Protein AF-A0A6A5HKH2-F1 (afdb_monomer_lite)

Secondary structure (DSSP, 8-state):
-PPPHHHHHHHHHHHHHHH-SS-SS-HHHHHHHHHHHHHHHTTPPPPPSS-SS-HHHHHHHHHHHH-S-TTS-GGGTS-EEPPPSSHHHHHHHHHHHH-----EEEESSTT-S-EEEE-HHHHHHHHS-HHHHHHHHHHHHHHHHHHHHHHHTTSSEEPPPHHHHHHHHHHHT---------

Organism: Caenorhabditis remanei (NCBI:txid31234)

Radius of gyration: 22.79 Å; chains: 1; bounding box: 68×41×60 Å

pLDDT: mean 81.24, std 13.55, range [40.28, 97.25]

Structure (mmCIF, N/CA/C/O backbone):
data_AF-A0A6A5HKH2-F1
#
_entry.id   AF-A0A6A5HKH2-F1
#
loop_
_atom_site.group_PDB
_atom_site.id
_atom_site.type_symbol
_atom_site.label_atom_id
_atom_site.label_alt_id
_atom_site.label_comp_id
_atom_site.label_asym_id
_atom_site.label_entity_id
_atom_site.label_seq_id
_atom_site.pdbx_PDB_ins_code
_atom_site.Cartn_x
_atom_site.Cartn_y
_atom_site.Cartn_z
_atom_site.occupancy
_atom_site.B_iso_or_equiv
_atom_site.auth_seq_id
_atom_site.auth_comp_id
_atom_site.auth_asym_id
_atom_site.auth_atom_id
_atom_site.pdbx_PDB_model_num
ATOM 1 N N . MET A 1 1 ? 13.539 7.701 22.088 1.00 40.84 1 MET A N 1
ATOM 2 C CA . MET A 1 1 ? 14.810 6.952 22.005 1.00 40.84 1 MET A CA 1
ATOM 3 C C . MET A 1 1 ? 15.162 6.880 20.526 1.00 40.84 1 MET A C 1
ATOM 5 O O . MET A 1 1 ? 14.363 6.341 19.774 1.00 40.84 1 MET A O 1
ATOM 9 N N . PHE A 1 2 ? 16.228 7.550 20.080 1.00 47.19 2 PHE A N 1
ATOM 10 C CA . PHE A 1 2 ? 16.633 7.533 18.668 1.00 47.19 2 PHE A CA 1
ATOM 11 C C . PHE A 1 2 ? 17.412 6.243 18.395 1.00 47.19 2 PHE A C 1
ATOM 13 O O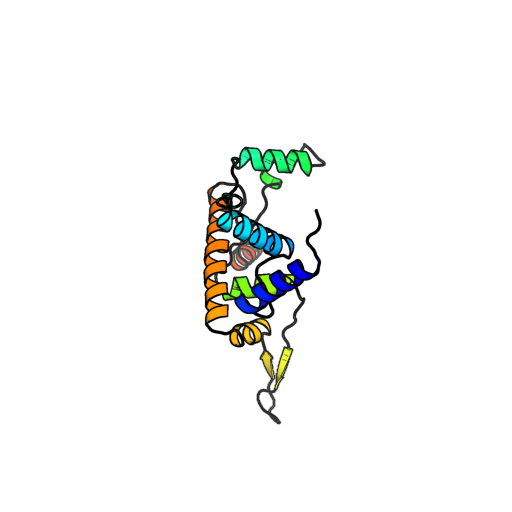 . PHE A 1 2 ? 18.302 5.901 19.171 1.00 47.19 2 PHE A O 1
ATOM 20 N N . ALA A 1 3 ? 17.057 5.518 17.334 1.00 55.75 3 ALA A N 1
ATOM 21 C CA . ALA A 1 3 ? 17.842 4.374 16.881 1.00 55.75 3 ALA A CA 1
ATOM 22 C C . ALA A 1 3 ? 19.237 4.851 16.422 1.00 55.75 3 ALA A C 1
ATOM 24 O O . ALA A 1 3 ? 19.332 5.944 15.853 1.00 55.75 3 ALA A O 1
ATOM 25 N N . PRO A 1 4 ? 20.310 4.071 16.643 1.00 65.62 4 PRO A N 1
ATOM 26 C CA . PRO A 1 4 ? 21.627 4.382 16.093 1.00 65.62 4 PRO A CA 1
ATOM 27 C C . PRO A 1 4 ? 21.538 4.521 14.568 1.00 65.62 4 PRO A C 1
ATOM 29 O O . PRO A 1 4 ? 20.846 3.734 13.920 1.00 65.62 4 PRO A O 1
ATOM 32 N N . ALA A 1 5 ? 22.228 5.508 13.989 1.00 65.75 5 ALA A N 1
ATOM 33 C CA . ALA A 1 5 ? 22.178 5.780 12.548 1.00 65.75 5 ALA A CA 1
ATOM 34 C C . ALA A 1 5 ? 22.541 4.547 11.694 1.00 65.75 5 ALA A C 1
ATOM 36 O O . ALA A 1 5 ? 21.959 4.343 10.629 1.00 65.75 5 ALA A O 1
ATOM 37 N N . ASP A 1 6 ? 23.433 3.693 12.201 1.00 74.06 6 ASP A N 1
ATOM 38 C CA . ASP A 1 6 ? 23.870 2.461 11.538 1.00 74.06 6 ASP A CA 1
ATOM 39 C C . ASP A 1 6 ? 22.732 1.442 11.393 1.00 74.06 6 ASP A C 1
ATOM 41 O O . ASP A 1 6 ? 22.515 0.903 10.310 1.00 74.06 6 ASP A O 1
ATOM 45 N N . LEU A 1 7 ? 21.911 1.276 12.436 1.00 72.88 7 LEU A N 1
ATOM 46 C CA . LEU A 1 7 ? 20.753 0.380 12.407 1.00 72.88 7 LEU A CA 1
ATOM 47 C C . LEU A 1 7 ? 19.697 0.860 11.399 1.00 72.88 7 LEU A C 1
ATOM 49 O O . LEU A 1 7 ? 19.107 0.060 10.677 1.00 72.88 7 LEU A O 1
ATOM 53 N N . LEU A 1 8 ? 19.467 2.174 11.315 1.00 76.50 8 LEU A N 1
ATOM 54 C CA . LEU A 1 8 ? 18.516 2.737 10.351 1.00 76.50 8 LEU A CA 1
ATOM 55 C C . LEU A 1 8 ? 18.978 2.513 8.902 1.00 76.50 8 LEU A C 1
ATOM 57 O O . LEU A 1 8 ? 18.152 2.241 8.028 1.00 76.50 8 LEU A O 1
ATOM 61 N N . ASN A 1 9 ? 20.283 2.604 8.648 1.00 84.44 9 ASN A N 1
ATOM 62 C CA . ASN A 1 9 ? 20.858 2.346 7.329 1.00 84.44 9 ASN A CA 1
ATOM 63 C C . ASN A 1 9 ? 20.748 0.867 6.935 1.00 84.44 9 ASN A C 1
ATOM 65 O O . ASN A 1 9 ? 20.385 0.573 5.795 1.00 84.44 9 ASN A O 1
ATOM 69 N N . GLU A 1 10 ? 20.982 -0.061 7.865 1.00 85.25 10 GLU A N 1
ATOM 70 C CA . GLU A 1 10 ? 20.811 -1.502 7.631 1.00 85.25 10 GLU A CA 1
ATOM 71 C C . GLU A 1 10 ? 19.353 -1.879 7.343 1.00 85.25 10 GLU A C 1
ATOM 73 O O . GLU A 1 10 ? 19.069 -2.641 6.409 1.00 85.25 10 GLU A O 1
ATOM 78 N N . VAL A 1 11 ? 18.410 -1.301 8.094 1.00 86.38 11 VAL A N 1
ATOM 79 C CA . VAL A 1 11 ? 16.972 -1.488 7.858 1.00 86.38 11 VAL A CA 1
ATOM 80 C C . VAL A 1 11 ? 16.612 -1.010 6.451 1.00 86.38 11 VAL A C 1
ATOM 82 O O . VAL A 1 11 ? 16.052 -1.779 5.667 1.00 86.38 11 VAL A O 1
ATOM 85 N N . LYS A 1 12 ? 17.009 0.212 6.078 1.00 87.25 12 LYS A N 1
ATOM 86 C CA . LYS A 1 12 ? 16.771 0.756 4.731 1.00 87.25 12 LYS A CA 1
ATOM 87 C C . LYS A 1 12 ? 17.379 -0.126 3.640 1.00 87.25 12 LYS A C 1
ATOM 89 O O . LYS A 1 12 ? 16.702 -0.440 2.660 1.00 87.25 12 LYS A O 1
ATOM 94 N N . ALA A 1 13 ? 18.626 -0.567 3.810 1.00 89.94 13 ALA A N 1
ATOM 95 C CA . ALA A 1 13 ? 19.298 -1.450 2.859 1.00 89.94 13 ALA A CA 1
ATOM 96 C C . ALA A 1 13 ? 18.534 -2.770 2.671 1.00 89.94 13 ALA A C 1
ATOM 98 O O . ALA A 1 13 ? 18.345 -3.221 1.540 1.00 89.94 13 ALA A O 1
ATOM 99 N N . THR A 1 14 ? 18.018 -3.346 3.758 1.00 91.12 14 THR A N 1
ATOM 100 C CA . THR A 1 14 ? 17.199 -4.565 3.721 1.00 91.12 14 THR A CA 1
ATOM 101 C C . THR A 1 14 ? 15.934 -4.366 2.891 1.00 91.12 14 THR A C 1
ATOM 103 O O . THR A 1 14 ? 15.654 -5.155 1.985 1.00 91.12 14 THR A O 1
ATOM 106 N N . PHE A 1 15 ? 15.203 -3.274 3.115 1.00 92.62 15 PHE A N 1
ATOM 107 C CA . PHE A 1 15 ? 14.015 -2.966 2.319 1.00 92.62 15 PHE A CA 1
ATOM 108 C C . PHE A 1 15 ? 14.343 -2.724 0.839 1.00 92.62 15 PHE A C 1
ATOM 110 O O . PHE A 1 15 ? 13.613 -3.203 -0.032 1.00 92.62 15 PHE A O 1
ATOM 117 N N . HIS A 1 16 ? 15.461 -2.063 0.530 1.00 93.00 16 HIS A N 1
ATOM 118 C CA . HIS A 1 16 ? 15.912 -1.890 -0.853 1.00 93.00 16 HIS A CA 1
ATOM 119 C C . HIS A 1 16 ? 16.289 -3.214 -1.529 1.00 93.00 16 HIS A C 1
ATOM 121 O O . HIS A 1 16 ? 15.991 -3.405 -2.709 1.00 93.00 16 HIS A O 1
ATOM 127 N N . MET A 1 17 ? 16.869 -4.174 -0.804 1.00 93.75 17 MET A N 1
ATOM 128 C CA . MET A 1 17 ? 17.080 -5.522 -1.343 1.00 93.75 17 MET A CA 1
ATOM 129 C C . MET A 1 17 ? 15.745 -6.207 -1.669 1.00 93.75 17 MET A C 1
ATOM 131 O O . MET A 1 17 ? 15.596 -6.802 -2.741 1.00 93.75 17 MET A O 1
ATOM 135 N N . MET A 1 18 ? 14.753 -6.074 -0.783 1.00 93.81 18 MET A N 1
ATOM 136 C CA . MET A 1 18 ? 13.445 -6.725 -0.918 1.00 93.81 18 MET A CA 1
ATOM 137 C C . MET A 1 18 ? 12.548 -6.115 -2.000 1.00 93.81 18 MET A C 1
ATOM 139 O O . MET A 1 18 ? 11.794 -6.859 -2.630 1.00 93.81 18 MET A O 1
ATOM 143 N N . PHE A 1 19 ? 12.605 -4.799 -2.221 1.00 94.56 19 PHE A N 1
ATOM 144 C CA . PHE A 1 19 ? 11.661 -4.079 -3.090 1.00 94.56 19 PHE A CA 1
ATOM 145 C C . PHE A 1 19 ? 12.313 -3.339 -4.268 1.00 94.56 19 PHE A C 1
ATOM 147 O O . PHE A 1 19 ? 11.607 -2.969 -5.210 1.00 94.56 19 PHE A O 1
ATOM 154 N N . GLY A 1 20 ? 13.637 -3.180 -4.265 1.00 92.94 20 GLY A N 1
ATOM 155 C CA . GLY A 1 20 ? 14.389 -2.408 -5.253 1.00 92.94 20 GLY A CA 1
ATOM 156 C C . GLY A 1 20 ? 14.583 -0.945 -4.840 1.00 92.94 20 GLY A C 1
ATOM 157 O O . GLY A 1 20 ? 14.564 -0.601 -3.661 1.00 92.94 20 GLY A O 1
ATOM 158 N N . GLU A 1 21 ? 14.787 -0.061 -5.823 1.00 89.12 21 GLU A N 1
ATOM 159 C CA . GLU A 1 21 ? 15.012 1.375 -5.569 1.00 89.12 21 GLU A CA 1
ATOM 160 C C . GLU A 1 21 ? 13.821 2.036 -4.856 1.00 89.12 21 GLU A C 1
ATOM 162 O O . GLU A 1 21 ? 14.018 2.890 -4.002 1.00 89.12 21 GLU A O 1
ATOM 167 N N . VAL A 1 22 ? 12.594 1.628 -5.186 1.00 90.12 22 VAL A N 1
ATOM 168 C CA . VAL A 1 22 ? 11.367 2.157 -4.575 1.00 90.12 22 VAL A CA 1
ATOM 169 C C . VAL A 1 22 ? 10.915 1.202 -3.478 1.00 90.12 22 VAL A C 1
ATOM 171 O O . VAL A 1 22 ? 10.844 -0.006 -3.709 1.00 90.12 22 VAL A O 1
ATOM 174 N N . VAL A 1 23 ? 10.554 1.736 -2.310 1.00 91.56 23 VAL A N 1
ATOM 175 C CA . VAL A 1 23 ? 10.136 0.944 -1.146 1.00 91.56 23 VAL A CA 1
ATOM 176 C C . VAL A 1 23 ? 8.705 1.328 -0.736 1.00 91.56 23 VAL A C 1
ATOM 178 O O . VAL A 1 23 ? 8.422 2.502 -0.524 1.00 91.56 23 VAL A O 1
ATOM 181 N N . PRO A 1 24 ? 7.764 0.373 -0.577 1.00 91.44 24 PRO A N 1
ATOM 182 C CA . PRO A 1 24 ? 6.368 0.655 -0.212 1.00 91.44 24 PRO A CA 1
ATOM 183 C C . PRO A 1 24 ? 6.153 0.926 1.287 1.00 91.44 24 PRO A C 1
ATOM 185 O O . PRO A 1 24 ? 5.101 0.581 1.829 1.00 91.44 24 PRO A O 1
ATOM 188 N N . TYR A 1 25 ? 7.145 1.524 1.944 1.00 88.88 25 TYR A N 1
ATOM 189 C CA . TYR A 1 25 ? 7.149 1.834 3.369 1.00 88.88 25 TYR A CA 1
ATOM 190 C C . TYR A 1 25 ? 7.818 3.185 3.593 1.00 88.88 25 TYR A C 1
ATOM 192 O O . TYR A 1 25 ? 8.932 3.423 3.122 1.00 88.88 25 TYR A O 1
ATOM 200 N N . THR A 1 26 ? 7.166 4.045 4.366 1.00 86.75 26 THR A N 1
ATOM 201 C CA . THR A 1 26 ? 7.801 5.230 4.948 1.00 86.75 26 THR A CA 1
ATOM 202 C C . THR A 1 26 ? 8.925 4.820 5.896 1.00 86.75 26 THR A C 1
ATOM 204 O O . THR A 1 26 ? 8.932 3.708 6.420 1.00 86.75 26 THR A O 1
ATOM 207 N N . GLU A 1 27 ? 9.863 5.726 6.174 1.00 84.06 27 GLU A N 1
ATOM 208 C CA . GLU A 1 27 ? 10.960 5.447 7.112 1.00 84.06 27 GLU A CA 1
ATOM 209 C C . GLU A 1 27 ? 10.452 5.020 8.497 1.00 84.06 27 GLU A C 1
ATOM 211 O O . GLU A 1 27 ? 11.018 4.120 9.116 1.00 84.06 27 GLU A O 1
ATOM 216 N N . LEU A 1 28 ? 9.342 5.613 8.953 1.00 84.38 28 LEU A N 1
ATOM 217 C CA . LEU A 1 28 ? 8.697 5.234 10.206 1.00 84.38 28 LEU A CA 1
ATOM 218 C C . LEU A 1 28 ? 8.147 3.804 10.151 1.00 84.38 28 LEU A C 1
ATOM 220 O O . LEU A 1 28 ? 8.377 3.033 11.075 1.00 84.38 28 LEU A O 1
ATOM 224 N N . GLU A 1 29 ? 7.451 3.425 9.078 1.00 87.44 29 GLU A N 1
ATOM 225 C CA . GLU A 1 29 ? 6.927 2.060 8.933 1.00 87.44 29 GLU A CA 1
ATOM 226 C C . GLU A 1 29 ? 8.053 1.023 8.808 1.00 87.44 29 GLU A C 1
ATOM 228 O O . GLU A 1 29 ? 7.924 -0.080 9.340 1.00 87.44 29 GLU A O 1
ATOM 233 N N . GLN A 1 30 ? 9.171 1.366 8.158 1.00 88.25 30 GLN A N 1
ATOM 234 C CA . GLN A 1 30 ? 10.357 0.504 8.103 1.00 88.25 30 GLN A CA 1
ATOM 235 C C . GLN A 1 30 ? 10.940 0.282 9.505 1.00 88.25 30 GLN A C 1
ATOM 237 O O . GLN A 1 30 ? 11.209 -0.857 9.888 1.00 88.25 30 GLN A O 1
ATOM 242 N N . ALA A 1 31 ? 11.076 1.352 10.293 1.00 85.31 31 ALA A N 1
ATOM 243 C CA . ALA A 1 31 ? 11.554 1.269 11.670 1.00 85.31 31 ALA A CA 1
ATOM 244 C C . ALA A 1 31 ? 10.601 0.462 12.567 1.00 85.31 31 ALA A C 1
ATOM 246 O O . ALA A 1 31 ? 11.054 -0.402 13.314 1.00 85.31 31 ALA A O 1
ATOM 247 N N . LEU A 1 32 ? 9.288 0.690 12.462 1.00 85.62 32 LEU A N 1
ATOM 248 C CA . LEU A 1 32 ? 8.281 -0.070 13.211 1.00 85.62 32 LEU A CA 1
ATOM 249 C C . LEU A 1 32 ? 8.305 -1.555 12.842 1.00 85.62 32 LEU A C 1
ATOM 251 O O . LEU A 1 32 ? 8.267 -2.396 13.731 1.00 85.62 32 LEU A O 1
ATOM 255 N N . THR A 1 33 ? 8.460 -1.881 11.558 1.00 86.25 33 THR A N 1
ATOM 256 C CA . THR A 1 33 ? 8.589 -3.276 11.111 1.00 86.25 33 THR A CA 1
ATOM 257 C C . THR A 1 33 ? 9.829 -3.937 11.714 1.00 86.25 33 THR A C 1
ATOM 259 O O . THR A 1 33 ? 9.760 -5.075 12.167 1.00 86.25 33 THR A O 1
ATOM 262 N N . ALA A 1 34 ? 10.960 -3.227 11.766 1.00 85.06 34 ALA A N 1
ATOM 263 C CA . ALA A 1 34 ? 12.172 -3.740 12.401 1.00 85.06 34 ALA A CA 1
ATOM 264 C C . ALA A 1 34 ? 11.970 -3.991 13.907 1.00 85.06 34 ALA A C 1
ATOM 266 O O . ALA A 1 34 ? 12.390 -5.027 14.419 1.00 85.06 34 ALA A O 1
ATOM 267 N N . VAL A 1 35 ? 11.278 -3.085 14.607 1.00 85.94 35 VAL A N 1
ATOM 268 C CA . VAL A 1 35 ? 10.921 -3.261 16.025 1.00 85.94 35 VAL A CA 1
ATOM 269 C C . VAL A 1 35 ? 9.989 -4.458 16.220 1.00 85.94 35 VAL A C 1
ATOM 271 O O . VAL A 1 35 ? 10.240 -5.279 17.099 1.00 85.94 35 VAL A O 1
ATOM 274 N N . ASP A 1 36 ? 8.956 -4.602 15.391 1.00 86.44 36 ASP A N 1
ATOM 275 C CA . ASP A 1 36 ? 8.015 -5.724 15.467 1.00 86.44 36 ASP A CA 1
ATOM 276 C C . ASP A 1 36 ? 8.712 -7.075 15.221 1.00 86.44 36 ASP A C 1
ATOM 278 O O . ASP A 1 36 ? 8.380 -8.062 15.877 1.00 86.44 36 ASP A O 1
ATOM 282 N N . LEU A 1 37 ? 9.721 -7.128 14.342 1.00 84.31 37 LEU A N 1
ATOM 283 C CA . LEU A 1 37 ? 10.538 -8.331 14.134 1.00 84.31 37 LEU A CA 1
ATOM 284 C C . LEU A 1 37 ? 11.361 -8.693 15.376 1.00 84.31 37 LEU A C 1
ATOM 286 O O . LEU A 1 37 ? 11.399 -9.860 15.767 1.00 84.31 37 LEU A O 1
ATOM 290 N N . VAL A 1 38 ? 11.991 -7.709 16.023 1.00 85.44 38 VAL A N 1
ATOM 291 C CA . VAL A 1 38 ? 12.729 -7.927 17.279 1.00 85.44 38 VAL A CA 1
ATOM 292 C C . VAL A 1 38 ? 11.781 -8.384 18.389 1.00 85.44 38 VAL A C 1
ATOM 294 O O . VAL A 1 38 ? 12.089 -9.327 19.116 1.00 85.44 38 VAL A O 1
ATOM 297 N N . ASN A 1 39 ? 10.609 -7.757 18.500 1.00 87.12 39 ASN A N 1
ATOM 298 C CA . ASN A 1 39 ? 9.575 -8.147 19.456 1.00 87.12 39 ASN A CA 1
ATOM 299 C C . ASN A 1 39 ? 9.149 -9.602 19.248 1.00 87.12 39 ASN A C 1
ATOM 301 O O . ASN A 1 39 ? 9.130 -10.366 20.212 1.00 87.12 39 ASN A O 1
ATOM 305 N N . LEU A 1 40 ? 8.912 -10.010 18.000 1.00 85.81 40 LEU A N 1
ATOM 306 C CA . LEU A 1 40 ? 8.526 -11.377 17.666 1.00 85.81 40 LEU A CA 1
ATOM 307 C C . LEU A 1 40 ? 9.577 -12.406 18.113 1.00 85.81 40 LEU A C 1
ATOM 309 O O . LEU A 1 40 ? 9.217 -13.424 18.702 1.00 85.81 40 LEU A O 1
ATOM 313 N N . VAL A 1 41 ? 10.868 -12.132 17.885 1.00 88.44 41 VAL A N 1
ATOM 314 C CA . VAL A 1 41 ? 11.975 -12.999 18.345 1.00 88.44 41 VAL A CA 1
ATOM 315 C C . VAL A 1 41 ? 12.005 -13.110 19.872 1.00 88.44 41 VAL A C 1
ATOM 317 O O . VAL A 1 41 ? 12.319 -14.169 20.410 1.00 88.44 41 VAL A O 1
ATOM 320 N N . ASN A 1 42 ? 11.619 -12.044 20.571 1.00 88.88 42 ASN A N 1
ATOM 321 C CA . ASN A 1 42 ? 11.545 -11.999 22.030 1.00 88.88 42 ASN A CA 1
ATOM 322 C C . ASN A 1 42 ? 10.205 -12.508 22.599 1.00 88.88 42 ASN A C 1
ATOM 324 O O . ASN A 1 42 ? 9.962 -12.372 23.797 1.00 88.88 42 ASN A O 1
ATOM 328 N N . GLY A 1 43 ? 9.318 -13.068 21.767 1.00 89.81 43 GLY A N 1
ATOM 329 C CA . GLY A 1 43 ? 7.998 -13.548 22.192 1.00 89.81 43 GLY A CA 1
ATOM 330 C C . GLY A 1 43 ? 7.011 -12.436 22.567 1.00 89.81 43 GLY A C 1
ATOM 331 O O . GLY A 1 43 ? 5.977 -12.710 23.176 1.00 89.81 43 GLY A O 1
ATOM 332 N N . ILE A 1 44 ? 7.313 -11.186 22.214 1.00 89.56 44 ILE A N 1
ATOM 333 C CA . ILE A 1 44 ? 6.435 -10.032 22.399 1.00 89.56 44 ILE A CA 1
ATOM 334 C C . ILE A 1 44 ? 5.530 -9.928 21.162 1.00 89.56 44 ILE A C 1
ATOM 336 O O . ILE A 1 44 ? 6.034 -9.941 20.035 1.00 89.56 44 ILE A O 1
ATOM 340 N N . PRO A 1 45 ? 4.198 -9.823 21.327 1.00 83.31 45 PRO A N 1
ATOM 341 C CA . PRO A 1 45 ? 3.301 -9.686 20.190 1.00 83.31 45 PRO A CA 1
ATOM 342 C C . PRO A 1 45 ? 3.594 -8.383 19.428 1.00 83.31 45 PRO A C 1
ATOM 344 O O . PRO A 1 45 ? 3.822 -7.346 20.059 1.00 83.31 45 PRO A O 1
ATOM 347 N N . PRO A 1 46 ? 3.581 -8.412 18.084 1.00 78.50 46 PRO A N 1
ATOM 348 C CA . PRO A 1 46 ? 3.788 -7.216 17.284 1.00 78.50 46 PRO A CA 1
ATOM 349 C C . PRO A 1 46 ? 2.626 -6.239 17.457 1.00 78.50 46 PRO A C 1
ATOM 351 O O . PRO A 1 46 ? 1.529 -6.599 17.906 1.00 78.50 46 PRO A O 1
ATOM 354 N N . SER A 1 47 ? 2.861 -4.996 17.052 1.00 80.00 47 SER A N 1
ATOM 355 C CA . SER A 1 47 ? 1.842 -3.953 17.090 1.00 80.00 47 SER A CA 1
ATOM 356 C C . SER A 1 47 ? 0.598 -4.372 16.289 1.00 80.00 47 SER A C 1
ATOM 358 O O . SER A 1 47 ? 0.719 -4.925 15.189 1.00 80.00 47 SER A O 1
ATOM 360 N N . PRO A 1 48 ? -0.623 -4.126 16.800 1.00 80.44 48 PRO A N 1
ATOM 361 C CA . PRO A 1 48 ? -1.835 -4.500 16.090 1.00 80.44 48 PRO A CA 1
ATOM 362 C C . PRO A 1 48 ? -1.926 -3.741 14.764 1.00 80.44 48 PRO A C 1
ATOM 364 O O . PRO A 1 48 ? -1.895 -2.513 14.715 1.00 80.44 48 PRO A O 1
ATOM 367 N N . ARG A 1 49 ? -2.055 -4.500 13.673 1.00 76.31 49 ARG A N 1
ATOM 368 C CA . ARG A 1 49 ? -2.125 -3.957 12.309 1.00 76.31 49 ARG A CA 1
ATOM 369 C C . ARG A 1 49 ? -3.461 -3.273 12.011 1.00 76.31 49 ARG A C 1
ATOM 371 O O . ARG A 1 49 ? -3.523 -2.382 11.171 1.00 76.31 49 ARG A O 1
ATOM 378 N N . TYR A 1 50 ? -4.526 -3.713 12.677 1.00 83.38 50 TYR A N 1
ATOM 379 C CA . TYR A 1 50 ? -5.874 -3.167 12.548 1.00 83.38 50 TYR A CA 1
ATOM 380 C C . TYR A 1 50 ? -6.207 -2.284 13.756 1.00 83.38 50 TYR A C 1
ATOM 382 O O . TYR A 1 50 ? -5.740 -2.581 14.858 1.00 83.38 50 TYR A O 1
ATOM 390 N N . PRO A 1 51 ? -7.022 -1.227 13.577 1.00 84.06 51 PRO A N 1
ATOM 391 C CA . PRO A 1 51 ? -7.527 -0.440 14.696 1.00 84.06 51 PRO A CA 1
ATOM 392 C C . PRO A 1 51 ? -8.187 -1.329 15.757 1.00 84.06 51 PRO A C 1
ATOM 394 O O . PRO A 1 51 ? -8.928 -2.254 15.424 1.00 84.06 51 PRO A O 1
ATOM 397 N N . THR A 1 52 ? -7.912 -1.040 17.028 1.00 85.38 52 THR A N 1
ATOM 398 C CA . THR A 1 52 ? -8.438 -1.788 18.185 1.00 85.38 52 THR A CA 1
ATOM 399 C C . THR A 1 52 ? -9.681 -1.149 18.809 1.00 85.38 52 THR A C 1
ATOM 401 O O . THR A 1 52 ? -10.349 -1.778 19.625 1.00 85.38 52 THR A O 1
ATOM 404 N N . PHE A 1 53 ? -10.001 0.087 18.428 1.00 85.38 53 PHE A N 1
ATOM 405 C CA . PHE A 1 53 ? -11.204 0.834 18.805 1.00 85.38 53 PHE A CA 1
ATOM 406 C C . PHE A 1 53 ? -12.152 0.930 17.607 1.00 85.38 53 PHE A C 1
ATOM 408 O O . PHE A 1 53 ? -11.692 0.873 16.473 1.00 85.38 53 PHE A O 1
ATOM 415 N N . ASP A 1 54 ? -13.452 1.111 17.840 1.00 89.06 54 ASP A N 1
ATOM 416 C CA . ASP A 1 54 ? -14.448 1.221 16.769 1.00 89.06 54 ASP A CA 1
ATOM 417 C C . ASP A 1 54 ? -14.334 2.537 15.968 1.00 89.06 54 ASP A C 1
ATOM 419 O O . ASP A 1 54 ? -13.691 3.508 16.383 1.00 89.06 54 ASP A O 1
ATOM 423 N N . ALA A 1 55 ? -14.987 2.586 14.803 1.00 88.12 55 ALA A N 1
ATOM 424 C CA . ALA A 1 55 ? -14.922 3.738 13.906 1.00 88.12 55 ALA A CA 1
ATOM 425 C C . ALA A 1 55 ? -15.495 5.034 14.506 1.00 88.12 55 ALA A C 1
ATOM 427 O O . ALA A 1 55 ? -14.944 6.101 14.234 1.00 88.12 55 ALA A O 1
ATOM 428 N N . ASN A 1 56 ? -16.532 4.970 15.350 1.00 87.62 56 ASN A N 1
ATOM 429 C CA . ASN A 1 56 ? -17.084 6.178 15.972 1.00 87.62 56 ASN A CA 1
ATOM 430 C C . ASN A 1 56 ? -16.075 6.765 16.960 1.00 87.62 56 ASN A C 1
ATOM 432 O O . ASN A 1 56 ? -15.817 7.969 16.936 1.00 87.62 56 ASN A O 1
ATOM 436 N N . THR A 1 57 ? -15.453 5.909 17.777 1.00 88.44 57 THR A N 1
ATOM 437 C CA . THR A 1 57 ? -14.369 6.307 18.686 1.00 88.44 57 THR A CA 1
ATOM 438 C C . THR A 1 57 ? -13.210 6.940 17.918 1.00 88.44 57 THR A C 1
ATOM 440 O O . THR A 1 57 ? -12.737 8.018 18.284 1.00 88.44 57 THR A O 1
ATOM 443 N N . PHE A 1 58 ? -12.800 6.336 16.801 1.00 86.19 58 PHE A N 1
ATOM 444 C CA . PHE A 1 58 ? -11.757 6.890 15.939 1.00 86.19 58 PHE A CA 1
ATOM 445 C C . PHE A 1 58 ? -12.100 8.289 15.411 1.00 86.19 58 PHE A C 1
ATOM 447 O O . PHE A 1 58 ? -11.280 9.208 15.487 1.00 86.19 58 PHE A O 1
ATOM 454 N N . HIS A 1 59 ? -13.312 8.476 14.882 1.00 85.50 59 HIS A N 1
ATOM 455 C CA . HIS A 1 59 ? -13.733 9.766 14.331 1.00 85.50 59 HIS A CA 1
ATOM 456 C C . HIS A 1 59 ? -13.867 10.838 15.407 1.00 85.50 59 HIS A C 1
ATOM 458 O O . HIS A 1 59 ? -13.473 11.978 15.163 1.00 85.50 59 HIS A O 1
ATOM 464 N N . LEU A 1 60 ? -14.347 10.482 16.602 1.00 84.00 60 LEU A N 1
ATOM 465 C CA . LEU A 1 60 ? -14.374 11.384 17.754 1.00 84.00 60 LEU A CA 1
ATOM 466 C C . LEU A 1 60 ? -12.963 11.831 18.140 1.00 84.00 60 LEU A C 1
ATOM 468 O O . LEU A 1 60 ? -12.737 13.022 18.340 1.00 84.00 60 LEU A O 1
ATOM 472 N N . MET A 1 61 ? -11.994 10.913 18.179 1.00 83.00 61 MET A N 1
ATOM 473 C CA . MET A 1 61 ? -10.599 11.266 18.452 1.00 83.00 61 MET A CA 1
ATOM 474 C C . MET A 1 61 ? -10.037 12.222 17.396 1.00 83.00 61 MET A C 1
ATOM 476 O O . MET A 1 61 ? -9.413 13.219 17.761 1.00 83.00 61 MET A O 1
ATOM 480 N N . ILE A 1 62 ? -10.271 11.970 16.104 1.00 79.88 62 ILE A N 1
ATOM 481 C CA . ILE A 1 62 ? -9.842 12.890 15.038 1.00 79.88 62 ILE A CA 1
ATOM 482 C C . ILE A 1 62 ? -10.488 14.262 15.224 1.00 79.88 62 ILE A C 1
ATOM 484 O O . ILE A 1 62 ? -9.796 15.276 15.178 1.00 79.88 62 ILE A O 1
ATOM 488 N N . PHE A 1 63 ? -11.797 14.304 15.458 1.00 79.06 63 PHE A N 1
ATOM 489 C CA . PHE A 1 63 ? -12.523 15.554 15.639 1.00 79.06 63 PHE A CA 1
ATOM 490 C C . PHE A 1 63 ? -11.979 16.356 16.826 1.00 79.06 63 PHE A C 1
ATOM 492 O O . PHE A 1 63 ? -11.653 17.527 16.661 1.00 79.06 63 PHE A O 1
ATOM 499 N N . CYS A 1 64 ? -11.786 15.725 17.986 1.00 79.81 64 CYS A N 1
ATOM 500 C CA . CYS A 1 64 ? -11.260 16.395 19.177 1.00 79.81 64 CYS A CA 1
ATOM 501 C C . CYS A 1 64 ? -9.825 16.917 19.001 1.00 79.81 64 CYS A C 1
ATOM 503 O O . CYS A 1 64 ? -9.475 17.923 19.609 1.00 79.81 64 CYS A O 1
ATOM 505 N N . ASN A 1 65 ? -8.992 16.250 18.194 1.00 75.19 65 ASN A N 1
ATOM 506 C CA . ASN A 1 65 ? -7.590 16.642 18.005 1.00 75.19 65 ASN A CA 1
ATOM 507 C C . ASN A 1 65 ? -7.374 17.622 16.840 1.00 75.19 65 ASN A C 1
ATOM 509 O O . ASN A 1 65 ? -6.429 18.406 16.877 1.00 75.19 65 ASN A O 1
ATOM 513 N N . PHE A 1 66 ? -8.215 17.575 15.802 1.00 69.94 66 PHE A N 1
ATOM 514 C CA . PHE A 1 66 ? -7.973 18.292 14.543 1.00 69.94 66 PHE A CA 1
ATOM 515 C C . PHE A 1 66 ? -9.098 19.245 14.123 1.00 69.94 66 PHE A C 1
ATOM 517 O O . PHE A 1 66 ? -8.899 20.034 13.197 1.00 69.94 66 PHE A O 1
ATOM 524 N N . SER A 1 67 ? -10.270 19.212 14.766 1.00 67.50 67 SER A N 1
ATOM 525 C CA . SER A 1 67 ? -11.340 20.163 14.462 1.00 67.50 67 SER A CA 1
ATOM 526 C C . SER A 1 67 ? -11.141 21.459 15.240 1.00 67.50 67 SER A C 1
ATOM 528 O O . SER A 1 67 ? -11.357 21.525 16.446 1.00 67.50 67 SER A O 1
ATOM 530 N N . SER A 1 68 ? -10.781 22.525 14.531 1.00 66.31 68 SER A N 1
ATOM 531 C CA . SER A 1 68 ? -10.838 23.893 15.055 1.00 66.31 68 SER A CA 1
ATOM 532 C C . SER A 1 68 ? -12.253 24.483 15.020 1.00 66.31 68 SER A C 1
ATOM 534 O O . SER A 1 68 ? -12.459 25.592 15.512 1.00 66.31 68 SER A O 1
ATOM 536 N N . ASN A 1 69 ? -13.231 23.778 14.432 1.00 65.31 69 ASN A N 1
ATOM 537 C CA . ASN A 1 69 ? -14.577 24.298 14.222 1.00 65.31 69 ASN A CA 1
ATOM 538 C C . ASN A 1 69 ? -15.659 23.235 14.514 1.00 65.31 69 ASN A C 1
ATOM 540 O O . ASN A 1 69 ? -15.950 22.389 13.662 1.00 65.31 69 ASN A O 1
ATOM 544 N N . PRO A 1 70 ? -16.291 23.274 15.702 1.00 64.44 70 PRO A N 1
ATOM 545 C CA . PRO A 1 70 ? -17.176 22.211 16.174 1.00 64.44 70 PRO A CA 1
ATOM 546 C C . PRO A 1 70 ? -18.513 22.102 15.419 1.00 64.44 70 PRO A C 1
ATOM 548 O O . PRO A 1 70 ? -19.278 21.177 15.668 1.00 64.44 70 PRO A O 1
ATOM 551 N N . GLN A 1 71 ? -18.805 23.026 14.498 1.00 70.00 71 GLN A N 1
ATOM 552 C CA . GLN A 1 71 ? -20.052 23.048 13.723 1.00 70.00 71 GLN A CA 1
ATOM 553 C C . GLN A 1 71 ? -20.024 22.160 12.470 1.00 70.00 71 GLN A C 1
ATOM 555 O O . GLN A 1 71 ? -21.069 21.922 11.863 1.00 70.00 71 GLN A O 1
ATOM 560 N N . LEU A 1 72 ? -18.852 21.683 12.043 1.00 68.06 72 LEU A N 1
ATOM 561 C CA . LEU A 1 72 ? -18.760 20.802 10.882 1.00 68.06 72 LEU A CA 1
ATOM 562 C C . LEU A 1 72 ? -19.27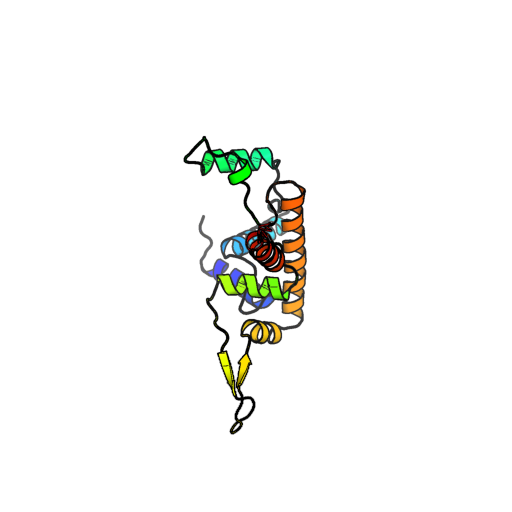0 19.394 11.244 1.00 68.06 72 LEU A C 1
ATOM 564 O O . LEU A 1 72 ? -18.808 18.821 12.231 1.00 68.06 72 LEU A O 1
ATOM 568 N N . PRO A 1 73 ? -20.174 18.796 10.443 1.00 71.62 73 PRO A N 1
ATOM 569 C CA . PRO A 1 73 ? -20.603 17.416 10.650 1.00 71.62 73 PRO A CA 1
ATOM 570 C C . PRO A 1 73 ? -19.415 16.445 10.657 1.00 71.62 73 PRO A C 1
ATOM 572 O O . PRO A 1 73 ? -18.548 16.537 9.785 1.00 71.62 73 PRO A O 1
ATOM 575 N N . ILE A 1 74 ? -19.415 15.472 11.580 1.00 69.62 74 ILE A N 1
ATOM 576 C CA . ILE A 1 74 ? -18.378 14.419 11.701 1.00 69.62 74 ILE A CA 1
ATOM 577 C C . ILE A 1 74 ? -18.135 13.719 10.353 1.00 69.62 74 ILE A C 1
ATOM 579 O O . ILE A 1 74 ? -17.001 13.409 9.994 1.00 69.62 74 ILE A O 1
ATOM 583 N N . ASP A 1 75 ? -19.188 13.569 9.549 1.00 72.38 75 ASP A N 1
ATOM 584 C CA . ASP A 1 75 ? -19.153 12.992 8.206 1.00 72.38 75 ASP A CA 1
ATOM 585 C C . ASP A 1 75 ? -18.145 13.630 7.241 1.00 72.38 75 ASP A C 1
ATOM 587 O O . ASP A 1 75 ? -17.656 12.947 6.330 1.00 72.38 75 ASP A O 1
ATOM 591 N N . ASN A 1 76 ? -17.851 14.920 7.428 1.00 75.12 76 ASN A N 1
ATOM 592 C CA . ASN A 1 76 ? -16.889 15.670 6.621 1.00 75.12 76 ASN A CA 1
ATOM 593 C C . ASN A 1 76 ? -15.438 15.402 7.038 1.00 75.12 76 ASN A C 1
ATOM 595 O O . ASN A 1 76 ? -14.528 15.658 6.252 1.00 75.12 76 ASN A O 1
ATOM 599 N N . PHE A 1 77 ? -15.221 14.863 8.238 1.00 74.88 77 PHE A N 1
ATOM 600 C CA . PHE A 1 77 ? -13.901 14.505 8.755 1.00 74.88 77 PHE A CA 1
ATOM 601 C C . PHE A 1 77 ? -13.510 13.062 8.436 1.00 74.88 77 PHE A C 1
ATOM 603 O O . PHE A 1 77 ? -12.347 12.701 8.603 1.00 74.88 77 PHE A O 1
ATOM 610 N N . ILE A 1 78 ? -14.446 12.241 7.943 1.00 84.12 78 ILE A N 1
ATOM 611 C CA . ILE A 1 78 ? -14.147 10.860 7.559 1.00 84.12 78 ILE A CA 1
ATOM 612 C C . ILE A 1 78 ? -13.217 10.874 6.333 1.00 84.12 78 ILE A C 1
ATOM 614 O O . ILE A 1 78 ? -13.638 11.294 5.245 1.00 84.12 78 ILE A O 1
ATOM 618 N N . PRO A 1 79 ? -11.966 10.397 6.464 1.00 86.12 79 PRO A N 1
ATOM 619 C CA . PRO A 1 79 ? -10.988 10.480 5.393 1.00 86.12 79 PRO A CA 1
ATOM 620 C C . PRO A 1 79 ? -11.403 9.619 4.199 1.00 86.12 79 PRO A C 1
ATOM 622 O O . PRO A 1 79 ? -11.982 8.537 4.338 1.00 86.12 79 PRO A O 1
ATOM 625 N N . ARG A 1 80 ? -11.078 10.091 2.992 1.00 90.19 80 ARG A N 1
ATOM 626 C CA . ARG A 1 80 ? -11.283 9.335 1.754 1.00 90.19 80 ARG A CA 1
ATOM 627 C C . ARG A 1 80 ? -9.993 8.661 1.324 1.00 90.19 80 ARG A C 1
ATOM 629 O O . ARG A 1 80 ? -8.974 9.327 1.167 1.00 90.19 80 ARG A O 1
ATOM 636 N N . ILE A 1 81 ? -10.055 7.360 1.054 1.00 91.56 81 ILE A N 1
ATOM 637 C CA . ILE A 1 81 ? -8.892 6.580 0.618 1.00 91.56 81 ILE A CA 1
ATOM 638 C C . ILE A 1 81 ? -9.135 5.925 -0.740 1.00 91.56 81 ILE A C 1
ATOM 640 O O . ILE A 1 81 ? -10.223 5.429 -1.036 1.00 91.56 81 ILE A O 1
ATOM 644 N N . GLN A 1 82 ? -8.107 5.919 -1.588 1.00 89.75 82 GLN A N 1
ATOM 645 C CA . GLN A 1 82 ? -8.111 5.149 -2.833 1.00 89.75 82 GLN A CA 1
ATOM 646 C C . GLN A 1 82 ? -7.676 3.715 -2.552 1.00 89.75 82 GLN A C 1
ATOM 648 O O . GLN A 1 82 ? -6.688 3.505 -1.856 1.00 89.75 82 GLN A O 1
ATOM 653 N N . VAL A 1 83 ? -8.359 2.733 -3.130 1.00 90.50 83 VAL A N 1
ATOM 654 C CA . VAL A 1 83 ? -7.906 1.337 -3.100 1.00 90.50 83 VAL A CA 1
ATOM 655 C C . VAL A 1 83 ? -7.125 1.073 -4.388 1.00 90.50 83 VAL A C 1
ATOM 657 O O . VAL A 1 83 ? -7.680 1.292 -5.470 1.00 90.50 83 VAL A O 1
ATOM 660 N N . PRO A 1 84 ? -5.849 0.656 -4.318 1.00 86.94 84 PRO A N 1
ATOM 661 C CA . PRO A 1 84 ? -5.087 0.348 -5.519 1.00 86.94 84 PRO A CA 1
ATOM 662 C C . PRO A 1 84 ? -5.735 -0.823 -6.271 1.00 86.94 84 PRO A C 1
ATOM 664 O O . PRO A 1 84 ? -6.150 -1.813 -5.674 1.00 86.94 84 PRO A O 1
ATOM 667 N N . THR A 1 85 ? -5.829 -0.708 -7.595 1.00 89.62 85 THR A N 1
ATOM 668 C CA . THR A 1 85 ? -6.529 -1.685 -8.449 1.00 89.62 85 THR A CA 1
ATOM 669 C C . THR A 1 85 ? -5.628 -2.805 -8.963 1.00 89.62 85 THR A C 1
ATOM 671 O O . THR A 1 85 ? -6.120 -3.856 -9.358 1.00 89.62 85 THR A O 1
ATOM 674 N N . SER A 1 86 ? -4.314 -2.586 -8.980 1.00 93.81 86 SER A N 1
ATOM 675 C CA . SER A 1 86 ? -3.313 -3.574 -9.382 1.00 93.81 86 SER A CA 1
ATOM 676 C C . SER A 1 86 ? -1.977 -3.296 -8.698 1.00 93.81 86 SER A C 1
ATOM 678 O O . SER A 1 86 ? -1.724 -2.163 -8.271 1.00 93.81 86 SER A O 1
ATOM 680 N N . VAL A 1 87 ? -1.101 -4.303 -8.668 1.00 95.25 87 VAL A N 1
ATOM 681 C CA . VAL A 1 87 ? 0.262 -4.187 -8.126 1.00 95.25 87 VAL A CA 1
ATOM 682 C C . VAL A 1 87 ? 1.032 -3.054 -8.812 1.00 95.25 87 VAL A C 1
ATOM 684 O O . VAL A 1 87 ? 1.645 -2.225 -8.147 1.00 95.25 87 VAL A O 1
ATOM 687 N N . PHE A 1 88 ? 0.932 -2.940 -10.141 1.00 92.69 88 PHE A N 1
ATOM 688 C CA . PHE A 1 88 ? 1.614 -1.879 -10.885 1.00 92.69 88 PHE A CA 1
ATOM 689 C C . PHE A 1 88 ? 1.043 -0.482 -10.586 1.00 92.69 88 PHE A C 1
ATOM 691 O O . PHE A 1 88 ? 1.793 0.487 -10.462 1.00 92.69 88 PHE A O 1
ATOM 698 N N . CYS A 1 89 ? -0.280 -0.355 -10.418 1.00 90.25 89 CYS A N 1
ATOM 699 C CA . CYS A 1 89 ? -0.891 0.904 -9.982 1.00 90.25 89 CYS A CA 1
ATOM 700 C C . CYS A 1 89 ? -0.440 1.294 -8.569 1.00 90.25 89 CYS A C 1
ATOM 702 O O . CYS A 1 89 ? -0.180 2.472 -8.322 1.00 90.25 89 CYS A O 1
ATOM 704 N N . PHE A 1 90 ? -0.318 0.317 -7.666 1.00 92.62 90 PHE A N 1
ATOM 705 C CA . PHE A 1 90 ? 0.211 0.528 -6.323 1.00 92.62 90 PHE A CA 1
ATOM 706 C C . PHE A 1 90 ? 1.667 1.000 -6.366 1.00 92.62 90 PHE A C 1
ATOM 708 O O . PHE A 1 90 ? 1.954 2.087 -5.864 1.00 92.62 90 PHE A O 1
ATOM 715 N N . PHE A 1 91 ? 2.542 0.280 -7.072 1.00 93.00 91 PHE A N 1
ATOM 716 C CA . PHE A 1 91 ? 3.940 0.658 -7.304 1.00 93.00 91 PHE A CA 1
ATOM 717 C C . PHE A 1 91 ? 4.075 2.098 -7.816 1.00 93.00 91 PHE A C 1
ATOM 719 O O . PHE A 1 91 ? 4.769 2.930 -7.231 1.00 93.00 91 PHE A O 1
ATOM 726 N N . LYS A 1 92 ? 3.326 2.436 -8.872 1.00 89.81 92 LYS A N 1
ATOM 727 C CA . LYS A 1 92 ? 3.310 3.783 -9.454 1.00 89.81 92 LYS A CA 1
ATOM 728 C C . LYS A 1 92 ? 2.846 4.844 -8.454 1.00 89.81 92 LYS A C 1
ATOM 730 O O . LYS A 1 92 ? 3.353 5.963 -8.481 1.00 89.81 92 LYS A O 1
ATOM 735 N N . SER A 1 93 ? 1.882 4.521 -7.591 1.00 87.62 93 SER A N 1
ATOM 736 C CA . SER A 1 93 ? 1.382 5.447 -6.569 1.00 87.62 93 SER A CA 1
ATOM 737 C C . SER A 1 93 ? 2.396 5.714 -5.458 1.00 87.62 93 SER A C 1
ATOM 739 O O . SER A 1 93 ? 2.480 6.851 -5.003 1.00 87.62 93 SER A O 1
ATOM 741 N N . VAL A 1 94 ? 3.180 4.705 -5.061 1.00 89.00 94 VAL A N 1
ATOM 742 C CA . VAL A 1 94 ? 4.267 4.858 -4.084 1.00 89.00 94 VAL A CA 1
ATOM 743 C C . VAL A 1 94 ? 5.355 5.737 -4.683 1.00 89.00 94 VAL A C 1
ATOM 745 O O . VAL A 1 94 ? 5.683 6.776 -4.121 1.00 89.00 94 VAL A O 1
ATOM 748 N N . TRP A 1 95 ? 5.821 5.406 -5.888 1.00 85.75 95 TRP A N 1
ATOM 749 C CA . TRP A 1 95 ? 6.921 6.141 -6.503 1.00 85.75 95 TRP A CA 1
ATOM 750 C C . TRP A 1 95 ? 6.584 7.617 -6.776 1.00 85.75 95 TRP A C 1
ATOM 752 O O . TRP A 1 95 ? 7.408 8.503 -6.562 1.00 85.75 95 TRP A O 1
ATOM 762 N N . LYS A 1 96 ? 5.341 7.916 -7.181 1.00 80.62 96 LYS A N 1
ATOM 763 C CA . LYS A 1 96 ? 4.877 9.302 -7.366 1.00 80.62 96 LYS A CA 1
ATOM 764 C C . LYS A 1 96 ? 4.962 10.165 -6.103 1.00 80.62 96 LYS A C 1
ATOM 766 O O . LYS A 1 96 ? 5.010 11.384 -6.238 1.00 80.62 96 LYS A O 1
ATOM 771 N N . LYS A 1 97 ? 4.924 9.568 -4.907 1.00 73.12 97 LYS A N 1
ATOM 772 C CA . LYS A 1 97 ? 5.090 10.306 -3.646 1.00 73.12 97 LYS A CA 1
ATOM 773 C C . LYS A 1 97 ? 6.546 10.700 -3.407 1.00 73.12 97 LYS A C 1
ATOM 775 O O . LYS A 1 97 ? 6.787 11.741 -2.814 1.00 73.12 97 LYS A O 1
ATOM 780 N N . GLU A 1 98 ? 7.489 9.886 -3.877 1.00 67.50 98 GLU A N 1
ATOM 781 C CA . GLU A 1 98 ? 8.925 10.087 -3.659 1.00 67.50 98 GLU A CA 1
ATOM 782 C C . GLU A 1 98 ? 9.561 10.999 -4.712 1.00 67.50 98 GLU A C 1
ATOM 784 O O . GLU A 1 98 ? 10.443 11.792 -4.392 1.00 67.50 98 GLU A O 1
ATOM 789 N N . LYS A 1 99 ? 9.133 10.900 -5.978 1.00 68.25 99 LYS A N 1
ATOM 790 C CA . LYS A 1 99 ? 9.697 11.684 -7.088 1.00 68.25 99 LYS A CA 1
ATOM 791 C C . LYS A 1 99 ? 8.590 12.145 -8.043 1.00 68.25 99 LYS A C 1
ATOM 793 O O . LYS A 1 99 ? 7.783 11.342 -8.517 1.00 68.25 99 LYS A O 1
ATOM 798 N N . GLN A 1 100 ? 8.579 13.433 -8.403 1.00 60.31 100 GLN A N 1
ATOM 799 C CA . GLN A 1 100 ? 7.805 13.900 -9.558 1.00 60.31 100 GLN A CA 1
ATOM 800 C C . GLN A 1 100 ? 8.508 13.432 -10.834 1.00 60.31 100 GLN A C 1
ATOM 802 O O . GLN A 1 100 ? 9.498 14.022 -11.256 1.00 60.31 100 GLN A O 1
ATOM 807 N N . VAL A 1 101 ? 8.018 12.351 -11.443 1.00 61.78 101 VAL A N 1
ATOM 808 C CA . VAL A 1 101 ? 8.607 11.817 -12.676 1.00 61.78 101 VAL A CA 1
ATOM 809 C C . VAL A 1 101 ? 7.690 12.096 -13.864 1.00 61.78 101 VAL A C 1
ATOM 811 O O . VAL A 1 101 ? 6.525 11.691 -13.885 1.00 61.78 101 VAL A O 1
ATOM 814 N N . VAL A 1 102 ? 8.232 12.783 -14.871 1.00 63.72 102 VAL A N 1
ATOM 815 C CA . VAL A 1 102 ? 7.547 13.096 -16.130 1.00 63.72 102 VAL A CA 1
ATOM 816 C C . VAL A 1 102 ? 7.963 12.076 -17.191 1.00 63.72 102 VAL A C 1
ATOM 818 O O . VAL A 1 102 ? 9.137 11.744 -17.336 1.00 63.72 102 VAL A O 1
ATOM 821 N N . SER A 1 103 ? 6.992 11.552 -17.941 1.00 73.00 103 SER A N 1
ATOM 822 C CA . SER A 1 103 ? 7.260 10.687 -19.096 1.00 73.00 103 SER A CA 1
ATOM 823 C C . SER A 1 103 ? 8.065 11.427 -20.162 1.00 73.00 103 SER A C 1
ATOM 825 O O . SER A 1 103 ? 7.725 12.568 -20.475 1.00 73.00 103 SER A O 1
ATOM 827 N N . TYR A 1 104 ? 9.036 10.761 -20.782 1.00 71.94 104 TYR A N 1
ATOM 828 C CA . TYR A 1 104 ? 9.869 11.341 -21.836 1.00 71.94 104 TYR A CA 1
ATOM 829 C C . TYR A 1 104 ? 9.775 10.546 -23.144 1.00 71.94 104 TYR A C 1
ATOM 831 O O . TYR A 1 104 ? 9.336 9.393 -23.176 1.00 71.94 104 TYR A O 1
ATOM 839 N N . ASN A 1 105 ? 10.161 11.196 -24.239 1.00 77.69 105 ASN A N 1
ATOM 840 C CA . ASN A 1 105 ? 10.097 10.655 -25.590 1.00 77.69 105 ASN A CA 1
ATOM 841 C C . ASN A 1 105 ? 11.480 10.159 -26.022 1.00 77.69 105 ASN A C 1
ATOM 843 O O . ASN A 1 105 ? 12.465 10.876 -25.877 1.00 77.69 105 ASN A O 1
ATOM 847 N N . VAL A 1 106 ? 11.550 8.948 -26.574 1.00 72.94 106 VAL A N 1
ATOM 848 C CA . VAL A 1 106 ? 12.79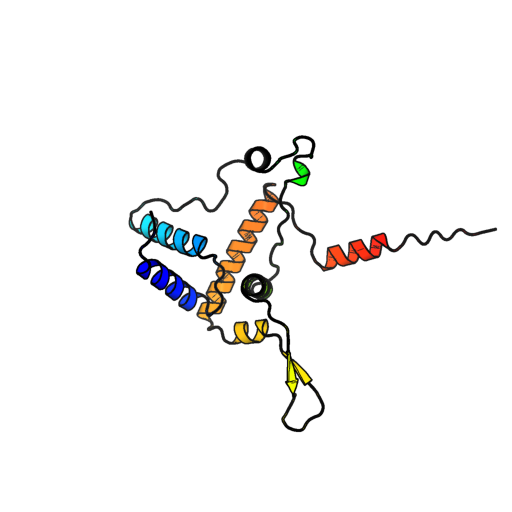0 8.348 -27.097 1.00 72.94 106 VAL A CA 1
ATOM 849 C C . VAL A 1 106 ? 12.595 8.021 -28.578 1.00 72.94 106 VAL A C 1
ATOM 851 O O . VAL A 1 106 ? 11.526 7.514 -28.921 1.00 72.94 106 VAL A O 1
ATOM 854 N N . PRO A 1 107 ? 13.573 8.280 -29.466 1.00 74.25 107 PRO A N 1
ATOM 855 C CA . PRO A 1 107 ? 13.483 7.876 -30.868 1.00 74.25 107 PRO A CA 1
ATOM 856 C C . PRO A 1 107 ? 13.229 6.370 -31.007 1.00 74.25 107 PRO A C 1
ATOM 858 O O . PRO A 1 107 ? 13.794 5.567 -30.262 1.00 74.25 107 PRO A O 1
ATOM 861 N N . ASN A 1 108 ? 12.388 5.972 -31.963 1.00 73.56 108 ASN A N 1
ATOM 862 C CA . ASN A 1 108 ? 12.066 4.558 -32.189 1.00 73.56 108 ASN A CA 1
ATOM 863 C C . ASN A 1 108 ? 13.284 3.745 -32.657 1.00 73.56 108 ASN A C 1
ATOM 865 O O . ASN A 1 108 ? 13.470 2.611 -32.213 1.00 73.56 108 ASN A O 1
ATOM 869 N N . ARG A 1 109 ? 14.115 4.327 -33.532 1.00 73.94 109 ARG A N 1
ATOM 870 C CA . ARG A 1 109 ? 15.439 3.839 -33.959 1.00 73.94 109 ARG A CA 1
ATOM 871 C C . ARG A 1 109 ? 16.339 5.035 -34.307 1.00 73.94 109 ARG A C 1
ATOM 873 O O . ARG A 1 109 ? 15.799 6.073 -34.709 1.00 73.94 109 ARG A O 1
ATOM 880 N N . PRO A 1 110 ? 17.676 4.909 -34.216 1.00 67.56 110 PRO A N 1
ATOM 881 C CA . PRO A 1 110 ? 18.588 5.929 -34.733 1.00 67.56 110 PRO A CA 1
ATOM 882 C C . PRO A 1 110 ? 18.251 6.247 -36.200 1.00 67.56 110 PRO A C 1
ATOM 884 O O . PRO A 1 110 ? 18.133 5.331 -37.009 1.00 67.56 110 PRO A O 1
ATOM 887 N N . GLY A 1 111 ? 18.030 7.524 -36.528 1.00 63.41 111 GLY A N 1
ATOM 888 C CA . GLY A 1 111 ? 17.740 7.971 -37.898 1.00 63.41 111 GLY A CA 1
ATOM 889 C C . GLY A 1 111 ? 16.294 7.808 -38.399 1.00 63.41 111 GLY A C 1
ATOM 890 O O . GLY A 1 111 ? 16.061 7.988 -39.588 1.00 63.41 111 GLY A O 1
ATOM 891 N N . THR A 1 112 ? 15.310 7.492 -37.541 1.00 65.38 112 THR A N 1
ATOM 892 C CA . THR A 1 112 ? 13.883 7.414 -37.944 1.00 65.38 112 THR A CA 1
ATOM 893 C C . THR A 1 112 ? 13.034 8.557 -37.388 1.00 65.38 112 THR A C 1
ATOM 895 O O . THR A 1 112 ? 13.235 9.004 -36.259 1.00 65.38 112 THR A O 1
ATOM 898 N N . VAL A 1 113 ? 12.041 9.005 -38.168 1.00 58.25 113 VAL A N 1
ATOM 899 C CA . VAL A 1 113 ? 11.045 9.998 -37.737 1.00 58.25 113 VAL A CA 1
ATOM 900 C C . VAL A 1 113 ? 9.962 9.290 -36.922 1.00 58.25 113 VAL A C 1
ATOM 902 O O . VAL A 1 113 ? 9.097 8.607 -37.463 1.00 58.25 113 VAL A O 1
ATOM 905 N N . GLY A 1 114 ? 10.042 9.407 -35.597 1.00 67.56 114 GLY A N 1
ATOM 906 C CA . GLY A 1 114 ? 9.049 8.859 -34.676 1.00 67.56 114 GLY A CA 1
ATOM 907 C C . GLY A 1 114 ? 9.611 8.662 -33.273 1.00 67.56 114 GLY A C 1
ATOM 908 O O . GLY A 1 114 ? 10.686 8.089 -33.097 1.00 67.56 114 GLY A O 1
ATOM 909 N N . TYR A 1 115 ? 8.862 9.116 -32.269 1.00 72.94 115 TYR A N 1
ATOM 910 C CA . TYR A 1 115 ? 9.218 8.965 -30.863 1.00 72.94 115 TYR A CA 1
ATOM 911 C C . TYR A 1 115 ? 8.251 8.010 -30.167 1.00 72.94 115 TYR A C 1
ATOM 913 O O . TYR A 1 115 ? 7.035 8.120 -30.336 1.00 72.94 115 TYR A O 1
ATOM 921 N N . ARG A 1 116 ? 8.779 7.112 -29.334 1.00 79.38 116 ARG A N 1
ATOM 922 C CA . ARG A 1 116 ? 7.986 6.361 -28.358 1.00 79.38 116 ARG A CA 1
ATOM 923 C C . ARG A 1 116 ? 7.977 7.089 -27.024 1.00 79.38 116 ARG A C 1
ATOM 925 O O . ARG A 1 116 ? 9.022 7.512 -26.527 1.00 79.38 116 ARG A O 1
ATOM 932 N N . LYS A 1 117 ? 6.797 7.170 -26.417 1.00 78.44 117 LYS A N 1
ATOM 933 C CA . LYS A 1 117 ? 6.638 7.642 -25.044 1.00 78.44 117 LYS A CA 1
ATOM 934 C C . LYS A 1 117 ? 7.063 6.531 -24.090 1.00 78.44 117 LYS A C 1
ATOM 936 O O . LYS A 1 117 ? 6.469 5.453 -24.090 1.00 78.44 117 LYS A O 1
ATOM 941 N N . VAL A 1 118 ? 8.088 6.784 -23.289 1.00 78.62 118 VAL A N 1
ATOM 942 C CA . VAL A 1 118 ? 8.552 5.851 -22.262 1.00 78.62 118 VAL A CA 1
ATOM 943 C C . VAL A 1 118 ? 7.882 6.221 -20.944 1.00 78.62 118 VAL A C 1
ATOM 945 O O . VAL A 1 118 ? 7.932 7.376 -20.523 1.00 78.62 118 VAL A O 1
ATOM 948 N N . ASP A 1 119 ? 7.225 5.247 -20.307 1.00 81.06 119 ASP A N 1
ATOM 949 C CA . ASP A 1 119 ? 6.756 5.373 -18.924 1.00 81.06 119 ASP A CA 1
ATOM 950 C C . ASP A 1 119 ? 7.893 4.920 -17.988 1.00 81.06 119 ASP A C 1
ATOM 952 O O . ASP A 1 119 ? 8.181 3.719 -17.941 1.00 81.06 119 ASP A O 1
ATOM 956 N N . PRO A 1 120 ? 8.544 5.835 -17.242 1.00 84.06 120 PRO A N 1
ATOM 957 C CA . PRO A 1 120 ? 9.637 5.486 -16.333 1.00 84.06 120 PRO A CA 1
ATOM 958 C C . PRO A 1 120 ? 9.207 4.471 -15.270 1.00 84.06 120 PRO A C 1
ATOM 960 O O . PRO A 1 120 ? 9.992 3.600 -14.901 1.00 84.06 120 PRO A O 1
ATOM 963 N N . HIS A 1 121 ? 7.931 4.503 -14.863 1.00 87.00 121 HIS A N 1
ATOM 964 C CA . HIS A 1 121 ? 7.343 3.521 -13.952 1.00 87.00 121 HIS A CA 1
ATOM 965 C C . HIS A 1 121 ? 7.403 2.106 -14.520 1.00 87.00 121 HIS A C 1
ATOM 967 O O . HIS A 1 121 ? 7.755 1.166 -13.811 1.00 87.00 121 HIS A O 1
ATOM 973 N N . ALA A 1 122 ? 7.101 1.953 -15.810 1.00 87.88 122 ALA A N 1
ATOM 974 C CA . ALA A 1 122 ? 7.137 0.657 -16.475 1.00 87.88 122 ALA A CA 1
ATOM 975 C C . ALA A 1 122 ? 8.570 0.149 -16.672 1.00 87.88 122 ALA A C 1
ATOM 977 O O . ALA A 1 122 ? 8.788 -1.059 -16.630 1.00 87.88 122 ALA A O 1
ATOM 978 N N . VAL A 1 123 ? 9.537 1.048 -16.884 1.00 88.50 123 VAL A N 1
ATOM 979 C CA . VAL A 1 123 ? 10.956 0.680 -17.005 1.00 88.50 123 VAL A CA 1
ATOM 980 C C . VAL A 1 123 ? 11.478 0.128 -15.681 1.00 88.50 123 VAL A C 1
ATOM 982 O O . VAL A 1 123 ? 11.974 -0.995 -15.666 1.00 88.50 123 VAL A O 1
ATOM 985 N N . LEU A 1 124 ? 11.295 0.857 -14.574 1.00 89.06 124 LEU A N 1
ATOM 986 C CA . LEU A 1 124 ? 11.782 0.407 -13.265 1.00 89.06 124 LEU A CA 1
ATOM 987 C C . LEU A 1 124 ? 11.065 -0.861 -12.790 1.00 89.06 124 LEU A C 1
ATOM 989 O O . LEU A 1 124 ? 11.690 -1.779 -12.278 1.00 89.06 124 LEU A O 1
ATOM 993 N N . TRP A 1 125 ? 9.754 -0.966 -13.019 1.00 92.94 125 TRP A N 1
ATOM 994 C CA . TRP A 1 125 ? 9.013 -2.189 -12.701 1.00 92.94 125 TRP A CA 1
ATOM 995 C C . TRP A 1 125 ? 9.576 -3.422 -13.426 1.00 92.94 125 TRP A C 1
ATOM 997 O O . TRP A 1 125 ? 9.665 -4.512 -12.856 1.00 92.94 125 TRP A O 1
ATOM 1007 N N . LYS A 1 126 ? 9.974 -3.256 -14.694 1.00 92.81 126 LYS A N 1
ATOM 1008 C CA . LYS A 1 126 ? 10.586 -4.328 -15.487 1.00 92.81 126 LYS A CA 1
ATOM 1009 C C . LYS A 1 126 ? 12.004 -4.668 -15.033 1.00 92.81 126 LYS A C 1
ATOM 1011 O O . LYS A 1 126 ? 12.398 -5.815 -15.207 1.00 92.81 126 LYS A O 1
ATOM 1016 N N . SER A 1 127 ? 12.748 -3.719 -14.461 1.00 93.81 127 SER A N 1
ATOM 1017 C CA . SER A 1 127 ? 14.101 -3.977 -13.954 1.00 93.81 127 SER A CA 1
ATOM 1018 C C . SER A 1 127 ? 14.126 -4.690 -12.602 1.00 93.81 127 SER A C 1
ATOM 1020 O O . SER A 1 127 ? 15.182 -5.174 -12.211 1.00 93.81 127 SER A O 1
ATOM 1022 N N . LEU A 1 128 ? 12.998 -4.765 -11.887 1.00 95.62 128 LEU A N 1
ATOM 1023 C CA . LEU A 1 128 ? 12.900 -5.555 -10.659 1.00 95.62 128 LEU A CA 1
ATOM 1024 C C . LEU A 1 128 ? 13.184 -7.039 -10.933 1.00 95.62 128 LEU A C 1
ATOM 1026 O O . LEU A 1 128 ? 12.844 -7.567 -11.997 1.00 95.62 128 LEU A O 1
ATOM 1030 N N . THR A 1 129 ? 13.750 -7.733 -9.951 1.00 96.75 129 THR A N 1
ATOM 1031 C CA . THR A 1 129 ? 13.847 -9.199 -9.980 1.00 96.75 129 THR A CA 1
ATOM 1032 C C . THR A 1 129 ? 12.474 -9.839 -9.744 1.00 96.75 129 THR A C 1
ATOM 1034 O O . THR A 1 129 ? 11.538 -9.187 -9.271 1.00 96.75 129 THR A O 1
ATOM 1037 N N . ASP A 1 130 ? 12.329 -11.132 -10.045 1.00 96.62 130 ASP A N 1
ATOM 1038 C CA . ASP A 1 130 ? 11.078 -11.856 -9.769 1.00 96.62 130 ASP A CA 1
ATOM 1039 C C . ASP A 1 130 ? 10.740 -11.881 -8.276 1.00 96.62 130 ASP A C 1
ATOM 1041 O O . ASP A 1 130 ? 9.589 -11.658 -7.904 1.00 96.62 130 ASP A O 1
ATOM 1045 N N . SER A 1 131 ? 11.750 -12.056 -7.417 1.00 97.19 131 SER A N 1
ATOM 1046 C CA . SER A 1 131 ? 11.585 -11.998 -5.960 1.00 97.19 131 SER A CA 1
ATOM 1047 C C . SER A 1 131 ? 11.056 -10.632 -5.506 1.00 97.19 131 SER A C 1
ATOM 1049 O O . SER A 1 131 ? 10.068 -10.555 -4.775 1.00 97.19 131 SER A O 1
ATOM 1051 N N . GLN A 1 132 ? 11.626 -9.540 -6.027 1.00 97.00 132 GLN A N 1
ATOM 1052 C CA . GLN A 1 132 ? 11.159 -8.185 -5.721 1.00 97.00 132 GLN A CA 1
ATOM 1053 C C . GLN A 1 132 ? 9.721 -7.955 -6.195 1.00 97.00 132 GLN A C 1
ATOM 1055 O O . GLN A 1 132 ? 8.897 -7.429 -5.446 1.00 97.00 132 GLN A O 1
ATOM 1060 N N . ARG A 1 133 ? 9.371 -8.390 -7.413 1.00 96.62 133 ARG A N 1
ATOM 1061 C CA . ARG A 1 133 ? 7.985 -8.314 -7.912 1.00 96.62 133 ARG A CA 1
ATOM 1062 C C . ARG A 1 133 ? 7.010 -9.126 -7.059 1.00 96.62 133 ARG A C 1
ATOM 1064 O O . ARG A 1 133 ? 5.873 -8.689 -6.861 1.00 96.62 133 ARG A O 1
ATOM 1071 N N . ASN A 1 134 ? 7.438 -10.276 -6.546 1.00 97.25 134 ASN A N 1
ATOM 1072 C CA . ASN A 1 134 ? 6.627 -11.090 -5.648 1.00 97.25 134 ASN A CA 1
ATOM 1073 C C . ASN A 1 134 ? 6.391 -10.375 -4.308 1.00 97.25 134 ASN A C 1
ATOM 1075 O O . ASN A 1 134 ? 5.249 -10.268 -3.865 1.00 97.25 134 ASN A O 1
ATOM 1079 N N . ASN A 1 135 ? 7.430 -9.773 -3.722 1.00 96.81 135 ASN A N 1
ATOM 1080 C CA . ASN A 1 135 ? 7.304 -8.960 -2.506 1.00 96.81 135 ASN A CA 1
ATOM 1081 C C . ASN A 1 135 ? 6.341 -7.780 -2.705 1.00 96.81 135 ASN A C 1
ATOM 1083 O O . ASN A 1 135 ? 5.461 -7.546 -1.876 1.00 96.81 135 ASN A O 1
ATOM 1087 N N . TRP A 1 136 ? 6.439 -7.080 -3.839 1.00 97.00 136 TRP A N 1
ATOM 1088 C CA . TRP A 1 136 ? 5.483 -6.035 -4.222 1.00 97.00 136 TRP A CA 1
ATOM 1089 C C . TRP A 1 136 ? 4.047 -6.552 -4.336 1.00 97.00 136 TRP A C 1
ATOM 1091 O O . TRP A 1 136 ? 3.112 -5.860 -3.930 1.00 97.00 136 TRP A O 1
ATOM 1101 N N . SER A 1 137 ? 3.865 -7.758 -4.875 1.00 96.88 137 SER A N 1
ATOM 1102 C CA . SER A 1 137 ? 2.548 -8.385 -5.027 1.00 96.88 137 SER A CA 1
ATOM 1103 C C . SER A 1 137 ? 1.938 -8.747 -3.674 1.00 96.88 137 SER A C 1
ATOM 1105 O O . SER A 1 137 ? 0.779 -8.413 -3.428 1.00 96.88 137 SER A O 1
ATOM 1107 N N . ASN A 1 138 ? 2.728 -9.329 -2.769 1.00 96.00 138 ASN A N 1
ATOM 1108 C CA . ASN A 1 138 ? 2.304 -9.621 -1.400 1.00 96.00 138 ASN A CA 1
ATOM 1109 C C . ASN A 1 138 ? 1.912 -8.336 -0.667 1.00 96.00 138 ASN A C 1
ATOM 1111 O O . ASN A 1 138 ? 0.797 -8.228 -0.157 1.00 96.00 138 ASN A O 1
ATOM 1115 N N . ARG A 1 139 ? 2.773 -7.312 -0.709 1.00 94.12 139 ARG A N 1
ATOM 1116 C CA . ARG A 1 139 ? 2.485 -6.023 -0.070 1.00 94.12 139 ARG A CA 1
ATOM 1117 C C . ARG A 1 139 ? 1.234 -5.359 -0.642 1.00 94.12 139 ARG A C 1
ATOM 1119 O O . ARG A 1 139 ? 0.463 -4.765 0.107 1.00 94.12 139 ARG A O 1
ATOM 1126 N N . PHE A 1 140 ? 1.015 -5.465 -1.952 1.00 96.00 140 PHE A N 1
ATOM 1127 C CA . PHE A 1 140 ? -0.199 -4.970 -2.599 1.00 96.00 140 PHE A CA 1
ATOM 1128 C C . PHE A 1 140 ? -1.461 -5.642 -2.048 1.00 96.00 140 PHE A C 1
ATOM 1130 O O . PHE A 1 140 ? -2.434 -4.938 -1.779 1.00 96.00 140 PHE A O 1
ATOM 1137 N N . VAL A 1 141 ? -1.458 -6.970 -1.887 1.00 95.75 141 VAL A N 1
ATOM 1138 C CA . VAL A 1 141 ? -2.607 -7.706 -1.336 1.00 95.75 141 VAL A CA 1
ATOM 1139 C C . VAL A 1 141 ? -2.906 -7.222 0.078 1.00 95.75 141 VAL A C 1
ATOM 1141 O O . VAL A 1 141 ? -4.032 -6.815 0.350 1.00 95.75 141 VAL A O 1
ATOM 1144 N N . GLU A 1 142 ? -1.888 -7.152 0.935 1.00 92.88 142 GLU A N 1
ATOM 1145 C CA . GLU A 1 142 ? -2.043 -6.664 2.308 1.00 92.88 142 GLU A CA 1
ATOM 1146 C C . GLU A 1 142 ? -2.593 -5.236 2.365 1.00 92.88 142 GLU A C 1
ATOM 1148 O O . GLU A 1 142 ? -3.513 -4.945 3.123 1.00 92.88 142 GLU A O 1
ATOM 1153 N N . GLU A 1 143 ? -2.043 -4.331 1.553 1.00 92.81 143 GLU A N 1
ATOM 1154 C CA . GLU A 1 143 ? -2.467 -2.933 1.511 1.00 92.81 143 GLU A CA 1
ATOM 1155 C C . GLU A 1 143 ? -3.903 -2.791 0.990 1.00 92.81 143 GLU A C 1
ATOM 1157 O O . GLU A 1 143 ? -4.691 -1.995 1.504 1.00 92.81 143 GLU A O 1
ATOM 1162 N N . ARG A 1 144 ? -4.267 -3.567 -0.035 1.00 94.56 144 ARG A N 1
ATOM 1163 C CA . ARG A 1 144 ? -5.626 -3.597 -0.580 1.00 94.56 144 ARG A CA 1
ATOM 1164 C C . ARG A 1 144 ? -6.614 -4.092 0.471 1.00 94.56 144 ARG A C 1
ATOM 1166 O O . ARG A 1 144 ? -7.652 -3.459 0.662 1.00 94.56 144 ARG A O 1
ATOM 1173 N N . ASP A 1 145 ? -6.298 -5.196 1.134 1.00 95.00 145 ASP A N 1
ATOM 1174 C CA . ASP A 1 145 ? -7.182 -5.837 2.104 1.00 95.00 145 ASP A CA 1
ATOM 1175 C C . ASP A 1 145 ? -7.337 -4.962 3.353 1.00 95.00 145 ASP A C 1
ATOM 1177 O O . ASP A 1 145 ? -8.459 -4.742 3.810 1.00 95.00 145 ASP A O 1
ATOM 1181 N N . PHE A 1 146 ? -6.254 -4.330 3.810 1.00 92.88 146 PHE A N 1
ATOM 1182 C CA . PHE A 1 146 ? -6.296 -3.341 4.884 1.00 92.88 146 PHE A CA 1
ATOM 1183 C C . PHE A 1 146 ? -7.183 -2.137 4.535 1.00 92.88 146 PHE A C 1
ATOM 1185 O O . PHE A 1 146 ? -8.061 -1.755 5.307 1.00 92.88 146 PHE A O 1
ATOM 1192 N N . ARG A 1 147 ? -7.031 -1.550 3.341 1.00 93.62 147 ARG A N 1
ATOM 1193 C CA . ARG A 1 147 ? -7.881 -0.421 2.916 1.00 93.62 147 ARG A CA 1
ATOM 1194 C C . ARG A 1 147 ? -9.344 -0.824 2.764 1.00 93.62 147 ARG A C 1
ATOM 1196 O O . ARG A 1 147 ? -10.227 -0.048 3.125 1.00 93.62 147 ARG A O 1
ATOM 1203 N N . ASN A 1 148 ? -9.607 -2.022 2.248 1.00 94.81 148 ASN A N 1
ATOM 1204 C CA . ASN A 1 148 ? -10.962 -2.560 2.166 1.00 94.81 148 ASN A CA 1
ATOM 1205 C C . ASN A 1 148 ? -11.565 -2.758 3.557 1.00 94.81 148 ASN A C 1
ATOM 1207 O O . AS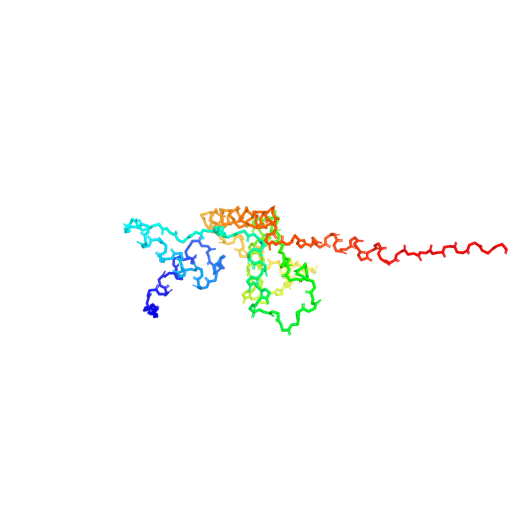N A 1 148 ? -12.717 -2.384 3.758 1.00 94.81 148 ASN A O 1
ATOM 1211 N N . PHE A 1 149 ? -10.790 -3.260 4.521 1.00 94.94 149 PHE A N 1
ATOM 1212 C CA . PHE A 1 149 ? -11.210 -3.358 5.915 1.00 94.94 149 PHE A CA 1
ATOM 1213 C C . PHE A 1 149 ? -11.588 -1.985 6.485 1.00 94.94 149 PHE A C 1
ATOM 1215 O O . PHE A 1 149 ? -12.668 -1.845 7.060 1.00 94.94 149 PHE A O 1
ATOM 1222 N N . LEU A 1 150 ? -10.747 -0.962 6.291 1.00 93.94 150 LEU A N 1
ATOM 1223 C CA . LEU A 1 150 ? -11.024 0.391 6.789 1.00 93.94 150 LEU A CA 1
ATOM 1224 C C . LEU A 1 150 ? -12.323 0.965 6.211 1.00 93.94 150 LEU A C 1
ATOM 1226 O O . LEU A 1 150 ? -13.063 1.644 6.917 1.00 93.94 150 LEU A O 1
ATOM 1230 N N . ILE A 1 151 ? -12.608 0.685 4.937 1.00 94.50 151 ILE A N 1
ATOM 1231 C CA . ILE A 1 151 ? -13.849 1.118 4.284 1.00 94.50 151 ILE A CA 1
ATOM 1232 C C . ILE A 1 151 ? -15.050 0.327 4.806 1.00 94.50 151 ILE A C 1
ATOM 1234 O O . ILE A 1 151 ? -16.066 0.922 5.156 1.00 94.50 151 ILE A O 1
ATOM 1238 N N . ALA A 1 152 ? -14.942 -1.001 4.867 1.00 94.19 152 ALA A N 1
ATOM 1239 C CA . ALA A 1 152 ? -16.033 -1.882 5.280 1.00 94.19 152 ALA A CA 1
ATOM 1240 C C . ALA A 1 152 ? -16.487 -1.617 6.722 1.00 94.19 152 ALA A C 1
ATOM 1242 O O . ALA A 1 152 ? -17.672 -1.721 7.020 1.00 94.19 152 ALA A O 1
ATOM 1243 N N . ASN A 1 153 ? -15.554 -1.229 7.591 1.00 93.25 153 ASN A N 1
ATOM 1244 C CA . ASN A 1 153 ? -15.821 -0.933 8.9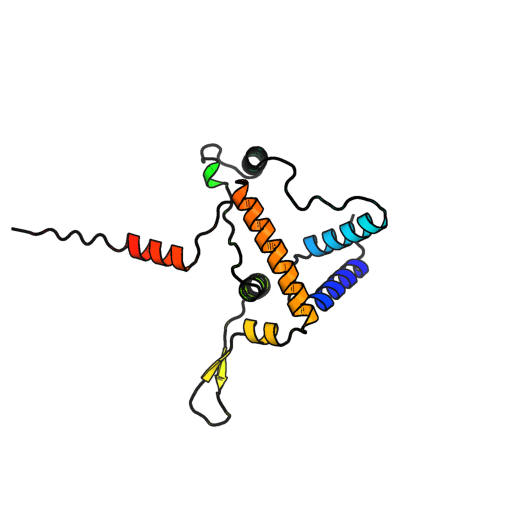97 1.00 93.25 153 ASN A CA 1
ATOM 1245 C C . ASN A 1 153 ? -16.061 0.561 9.271 1.00 93.25 153 ASN A C 1
ATOM 1247 O O . ASN A 1 153 ? -16.110 0.970 10.424 1.00 93.25 153 ASN A O 1
ATOM 1251 N N . GLY A 1 154 ? -16.192 1.393 8.234 1.00 91.25 154 GLY A N 1
ATOM 1252 C CA . GLY A 1 154 ? -16.574 2.798 8.378 1.00 91.25 154 GLY A CA 1
ATOM 1253 C C . GLY A 1 154 ? -15.459 3.762 8.795 1.00 91.25 154 GLY A C 1
ATOM 1254 O O . GLY A 1 154 ? -15.711 4.962 8.828 1.00 91.25 154 GLY A O 1
ATOM 1255 N N . TYR A 1 155 ? -14.223 3.310 9.038 1.00 91.75 155 TYR A N 1
ATOM 1256 C CA . TYR A 1 155 ? -13.099 4.204 9.366 1.00 91.75 155 TYR A CA 1
ATOM 1257 C C . TYR A 1 155 ? -12.816 5.218 8.252 1.00 91.75 155 TYR A C 1
ATOM 1259 O O . TYR A 1 155 ? -12.509 6.378 8.535 1.00 91.75 155 TYR A O 1
ATOM 1267 N N . CYS A 1 156 ? -12.946 4.793 6.992 1.00 93.06 156 CYS A N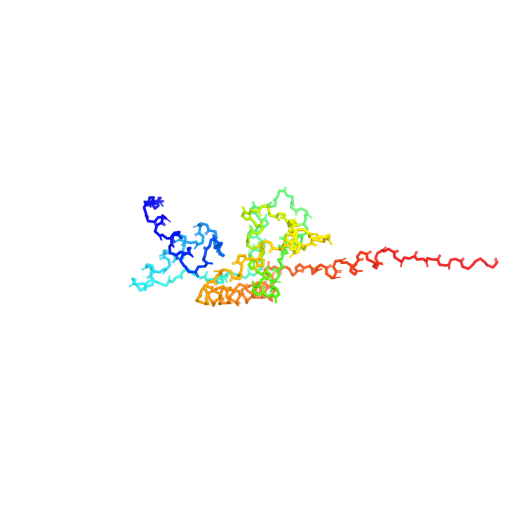 1
ATOM 1268 C CA . CYS A 1 156 ? -12.674 5.608 5.810 1.00 93.06 156 CYS A CA 1
ATOM 1269 C C . CYS A 1 156 ? -13.802 5.503 4.776 1.00 93.06 156 CYS A C 1
ATOM 1271 O O . CYS A 1 156 ? -14.445 4.468 4.624 1.00 93.06 156 CYS A O 1
ATOM 1273 N N . LYS A 1 157 ? -13.974 6.543 3.956 1.00 91.88 157 LYS A N 1
ATOM 1274 C CA . LYS A 1 157 ? -14.823 6.502 2.754 1.00 91.88 157 LYS A CA 1
ATOM 1275 C C . LYS A 1 157 ? -13.986 6.095 1.538 1.00 91.88 157 LYS A C 1
ATOM 1277 O O . LYS A 1 157 ? -12.835 6.509 1.385 1.00 91.88 157 LYS A O 1
ATOM 1282 N N . LYS A 1 158 ? -14.564 5.326 0.613 1.00 91.50 158 LYS A N 1
ATOM 1283 C CA . LYS A 1 158 ? -13.902 5.034 -0.668 1.00 91.50 158 LYS A CA 1
ATOM 1284 C C . LYS A 1 158 ? -13.815 6.315 -1.503 1.00 91.50 158 LYS A C 1
ATOM 1286 O O . LYS A 1 158 ? -14.814 7.009 -1.715 1.00 91.50 158 LYS A O 1
ATOM 1291 N N . ALA A 1 159 ? -12.616 6.652 -1.964 1.00 89.25 159 ALA A N 1
ATOM 1292 C CA . ALA A 1 159 ? -12.430 7.724 -2.930 1.00 89.25 159 ALA A CA 1
ATOM 1293 C C . ALA A 1 159 ? -12.975 7.287 -4.304 1.00 89.25 159 ALA A C 1
ATOM 1295 O O . ALA A 1 159 ? -12.786 6.126 -4.682 1.00 89.25 159 ALA A O 1
ATOM 1296 N N . PRO A 1 160 ? -13.627 8.189 -5.060 1.00 84.31 160 PRO A N 1
ATOM 1297 C CA . PRO A 1 160 ? -14.091 7.873 -6.402 1.00 84.31 160 PRO A CA 1
ATOM 1298 C C . PRO A 1 160 ? -12.899 7.548 -7.306 1.00 84.31 160 PRO A C 1
ATOM 1300 O O . PRO A 1 160 ? -11.843 8.184 -7.240 1.00 84.31 160 PRO A O 1
ATOM 1303 N N . SER A 1 161 ? -13.070 6.556 -8.168 1.00 79.88 161 SER A N 1
ATOM 1304 C CA . SER A 1 161 ? -12.122 6.268 -9.237 1.00 79.88 161 SER A CA 1
ATOM 1305 C C . SER A 1 161 ? -12.076 7.426 -10.247 1.00 79.88 161 SER A C 1
ATOM 1307 O O . SER A 1 161 ? -13.058 8.158 -10.397 1.00 79.88 161 SER A O 1
ATOM 1309 N N . PRO A 1 162 ? -10.980 7.581 -11.012 1.00 77.62 162 PRO A N 1
ATOM 1310 C CA . PRO A 1 162 ? -10.907 8.586 -12.074 1.00 77.62 162 PRO A CA 1
ATOM 1311 C C . PRO A 1 162 ? -12.065 8.491 -13.079 1.00 77.62 162 PRO A C 1
ATOM 1313 O O . PRO A 1 162 ? -12.570 9.511 -13.538 1.00 77.62 162 PRO A O 1
ATOM 1316 N N . ASN A 1 163 ? -12.530 7.272 -13.375 1.00 77.62 163 ASN A N 1
ATOM 1317 C CA . ASN A 1 163 ? -13.657 7.037 -14.277 1.00 77.62 163 ASN A CA 1
ATOM 1318 C C . ASN A 1 163 ? -14.992 7.493 -13.673 1.00 77.62 163 ASN A C 1
ATOM 1320 O O . ASN A 1 163 ? -15.817 8.069 -14.381 1.00 77.62 163 ASN A O 1
ATOM 1324 N N . GLU A 1 164 ? -15.211 7.257 -12.377 1.00 80.62 164 GLU A N 1
ATOM 1325 C CA . GLU A 1 164 ? -16.394 7.756 -11.662 1.00 80.62 164 GLU A CA 1
ATOM 1326 C C . GLU A 1 164 ? -16.380 9.280 -11.584 1.00 80.62 164 GLU A C 1
ATOM 1328 O O . GLU A 1 164 ? -17.395 9.906 -11.878 1.00 80.62 164 GLU A O 1
ATOM 1333 N N . LEU A 1 165 ? -15.221 9.879 -11.293 1.00 81.44 165 LEU A N 1
ATOM 1334 C CA . LEU A 1 165 ? -15.047 11.330 -11.304 1.00 81.44 165 LEU A CA 1
ATOM 1335 C C . LEU A 1 165 ? -15.368 11.904 -12.692 1.00 81.44 165 LEU A C 1
ATOM 1337 O O . LEU A 1 165 ? -16.125 12.863 -12.821 1.00 81.44 165 LEU A O 1
ATOM 1341 N N . GLN A 1 166 ? -14.854 11.280 -13.754 1.00 77.56 166 GLN A N 1
ATOM 1342 C CA . GLN A 1 166 ? -15.106 11.724 -15.122 1.00 77.56 166 GLN A CA 1
ATOM 1343 C C . GLN A 1 166 ? -16.577 11.550 -15.530 1.00 77.56 166 GLN A C 1
ATOM 1345 O O . GLN A 1 166 ? -17.118 12.410 -16.225 1.00 77.56 166 GLN A O 1
ATOM 1350 N N . ARG A 1 167 ? -17.254 10.482 -15.084 1.00 83.69 167 ARG A N 1
ATOM 1351 C CA . ARG A 1 167 ? -18.710 10.325 -15.257 1.00 83.69 167 ARG A CA 1
ATOM 1352 C C . ARG A 1 167 ? -19.483 11.415 -14.521 1.00 83.69 167 ARG A C 1
ATOM 1354 O O . ARG A 1 167 ? -20.373 12.002 -15.126 1.00 83.69 167 ARG A O 1
ATOM 1361 N N . GLN A 1 168 ? -19.123 11.718 -13.275 1.00 80.62 168 GLN A N 1
ATOM 1362 C CA . GLN A 1 168 ? -19.760 12.772 -12.480 1.00 80.62 168 GLN A CA 1
ATOM 1363 C C . GLN A 1 168 ? -19.630 14.140 -13.159 1.00 80.62 168 GLN A C 1
ATOM 1365 O O . GLN A 1 168 ? -20.637 14.819 -13.364 1.00 80.62 168 GLN A O 1
ATOM 1370 N N . LEU A 1 169 ? -18.424 14.490 -13.616 1.00 77.31 169 LEU A N 1
ATOM 1371 C CA . LEU A 1 169 ? -18.161 15.725 -14.364 1.00 77.31 169 LEU A CA 1
ATOM 1372 C C . LEU A 1 169 ? -18.997 15.812 -15.650 1.00 77.31 169 LEU A C 1
ATOM 1374 O O . LEU A 1 169 ? -19.558 16.862 -15.954 1.00 77.31 169 LEU A O 1
ATOM 1378 N N . ARG A 1 170 ? -19.144 14.701 -16.387 1.00 72.94 170 ARG A N 1
ATOM 1379 C CA . ARG A 1 170 ? -20.000 14.648 -17.587 1.00 72.94 170 ARG A CA 1
ATOM 1380 C C . ARG A 1 170 ? -21.486 14.782 -17.250 1.00 72.94 170 ARG A C 1
ATOM 1382 O O . ARG A 1 170 ? -22.198 15.479 -17.961 1.00 72.94 170 ARG A O 1
ATOM 1389 N N . SER A 1 171 ? -21.954 14.155 -16.170 1.00 72.00 171 SER A N 1
ATOM 1390 C CA . SER A 1 171 ? -23.360 14.229 -15.744 1.00 72.00 171 SER A CA 1
ATOM 1391 C C . SER A 1 171 ? -23.767 15.605 -15.208 1.00 72.00 171 SER A C 1
ATOM 1393 O O . SER A 1 171 ? -24.908 16.013 -15.396 1.00 72.00 171 SER A O 1
ATOM 1395 N N . GLN A 1 172 ? -22.841 16.355 -14.603 1.00 62.94 172 GLN A N 1
ATOM 1396 C CA . GLN A 1 172 ? -23.091 17.730 -14.154 1.00 62.94 172 GLN A CA 1
ATOM 1397 C C . GLN A 1 172 ? -23.126 18.740 -15.318 1.00 62.94 172 GLN A C 1
ATOM 1399 O O . GLN A 1 172 ? -23.705 19.812 -15.174 1.00 62.94 172 GLN A O 1
ATOM 1404 N N . GLY A 1 173 ? -22.573 18.386 -16.485 1.00 55.91 173 GLY A N 1
ATOM 1405 C CA . GLY A 1 173 ? -22.545 19.220 -17.692 1.00 55.91 173 GLY A CA 1
ATOM 1406 C C . GLY A 1 173 ? -23.721 19.045 -18.664 1.00 55.91 173 GLY A C 1
ATOM 1407 O O . GLY A 1 173 ? -23.703 19.653 -19.731 1.00 55.91 173 GLY A O 1
ATOM 1408 N N . VAL A 1 174 ? -24.742 18.235 -18.350 1.00 49.56 174 VAL A N 1
ATOM 1409 C CA . VAL A 1 174 ? -25.904 18.028 -19.239 1.00 49.56 174 VAL A CA 1
ATOM 1410 C C . VAL A 1 174 ? -27.219 18.218 -18.481 1.00 49.56 174 VAL A C 1
ATOM 1412 O O . VAL A 1 174 ? -27.927 17.272 -18.154 1.00 49.56 174 VAL A O 1
ATOM 1415 N N . LYS A 1 175 ? -27.596 19.481 -18.276 1.00 48.06 175 LYS A N 1
ATOM 1416 C CA . LYS A 1 175 ? -29.003 19.893 -18.347 1.00 48.06 175 LYS A CA 1
ATOM 1417 C C . LYS A 1 175 ? -29.162 20.784 -19.575 1.00 48.06 175 LYS A C 1
ATOM 1419 O O . LYS A 1 175 ? -29.217 22.001 -19.464 1.00 48.06 175 LYS A O 1
ATOM 1424 N N . ARG A 1 176 ? -29.217 20.183 -20.769 1.00 46.56 176 ARG A N 1
ATOM 1425 C CA . ARG A 1 176 ? -29.860 20.854 -21.906 1.00 46.56 176 ARG A CA 1
ATOM 1426 C C . ARG A 1 176 ? -31.357 20.805 -21.636 1.00 46.56 176 ARG A C 1
ATOM 1428 O O . ARG A 1 176 ? -32.027 19.847 -22.007 1.00 46.56 176 ARG A O 1
ATOM 1435 N N . THR A 1 177 ? -31.863 21.807 -20.927 1.00 43.34 177 THR A N 1
ATOM 1436 C CA . THR A 1 177 ? -33.278 22.160 -20.996 1.00 43.34 177 THR A CA 1
ATOM 1437 C C . THR A 1 177 ? -33.562 22.531 -22.443 1.00 43.34 177 THR A C 1
ATOM 1439 O O . THR A 1 177 ? -33.244 23.633 -22.882 1.00 43.34 177 THR A O 1
ATOM 1442 N N . PHE A 1 178 ? -34.108 21.589 -23.208 1.00 44.12 178 PHE A N 1
ATOM 1443 C CA . PHE A 1 178 ? -34.846 21.939 -24.408 1.00 44.12 178 PHE A CA 1
ATOM 1444 C C . PHE A 1 178 ? -36.135 22.605 -23.933 1.00 44.12 178 PHE A C 1
ATOM 1446 O O . PHE A 1 178 ? -37.111 21.935 -23.612 1.00 44.12 178 PHE A O 1
ATOM 1453 N N . SER A 1 179 ? -36.114 23.931 -23.821 1.00 40.28 179 SER A N 1
ATOM 1454 C CA . SER A 1 179 ? -37.342 24.711 -23.858 1.00 40.28 179 SER A CA 1
ATOM 1455 C C . SER A 1 179 ? -37.868 24.618 -25.287 1.00 40.28 179 SER A C 1
ATOM 1457 O O . SER A 1 179 ? -37.377 25.305 -26.182 1.00 40.28 179 SER A O 1
ATOM 1459 N N . SER A 1 180 ? -38.817 23.715 -25.514 1.00 44.12 180 SER A N 1
ATOM 1460 C CA . SER A 1 180 ? -39.695 23.777 -26.676 1.00 44.12 180 SER A CA 1
ATOM 1461 C C . SER A 1 180 ? -40.520 25.055 -26.554 1.00 44.12 180 SER A C 1
ATOM 1463 O O . SER A 1 180 ? -41.426 25.134 -25.725 1.00 44.12 180 SER A O 1
ATOM 1465 N N . ILE A 1 181 ? -40.148 26.070 -27.325 1.00 41.31 181 ILE A N 1
ATOM 1466 C CA . ILE A 1 181 ? -40.998 27.229 -27.571 1.00 41.31 181 ILE A CA 1
ATOM 1467 C C . ILE A 1 181 ? -42.002 26.781 -28.637 1.00 41.31 181 ILE A C 1
ATOM 1469 O O . ILE A 1 181 ? -41.596 26.462 -29.755 1.00 41.31 181 ILE A O 1
ATOM 1473 N N . ASN A 1 182 ? -43.271 26.685 -28.234 1.00 41.16 182 ASN A N 1
ATOM 1474 C CA . ASN A 1 182 ? -44.418 26.816 -29.134 1.00 41.16 182 ASN A CA 1
ATOM 1475 C C . ASN A 1 182 ? -44.656 28.300 -29.407 1.00 41.16 182 ASN A C 1
ATOM 1477 O O . ASN A 1 182 ? -44.470 29.089 -28.450 1.00 41.16 182 ASN A O 1
#

Sequence (182 aa):
MFAPADLLNEVKATFHMMFGEVVPYTELEQALTAVDLVNLVNGIPPSPRYPTFDANTFHLMIFCNFSSNPQLPIDNFIPRIQVPTSVFCFFKSVWKKEKQVVSYNVPNRPGTVGYRKVDPHAVLWKSLTDSQRNNWSNRFVEERDFRNFLIANGYCKKAPSPNELQRQLRSQGVKRTFSSIN

Foldseek 3Di:
DDDDPVVLVVLVVVQCVQANPFGLDDSVRSVLVVVCVVCVVVVHHRDDPADPDAQVVVLVVCCVVPPPDPPDPSVVVAAEDEQQPDLLSSQVVRVCVVDVDDWDWDDPDVPDDDTDTDDVSVVVLVVDDPSNSVSSRVVSVVSNVNVVVCCVRRSHPYDDDPVRVVVVVVVVPDPPPPPPDD